Protein AF-A0A062X539-F1 (afdb_monomer)

Secondary structure (DSSP, 8-state):
-GGGT--SGGGHHHHHHHTT----HHHHHHHHHS--S---HHHHHHHHHHHT--GGGT-----SPPPPP------------

Radius of gyration: 18.15 Å; Cα contacts (8 Å, |Δi|>4): 47; chains: 1; bounding box: 58×37×23 Å

Solvent-accessible surface area (backbone atoms only — not comparable to full-atom values): 5512 Å² total; per-residue (Å²): 90,67,94,72,75,42,88,50,72,68,67,47,43,64,62,31,39,77,71,72,42,82,61,54,66,68,57,49,44,46,56,72,78,46,87,60,96,74,79,56,68,68,54,51,52,47,47,22,62,78,66,70,47,58,65,71,80,79,46,78,89,76,93,64,83,79,78,76,75,83,81,81,79,72,84,73,87,88,76,89,132

Sequence (81 aa):
MAERGLFATTALVPLLAERGVRLSREQVYRLVTGIPERLSLATLAALCDILGCAPGDLVEPYWGRPRRADITAIPGPGVGS

Nearest PDB structures (foldseek):
  3r1f-assembly4_G  TM=7.370E-01  e=3.221E-01  Mycobacterium tuberculosis
  3r1f-assembly1_A  TM=7.495E-01  e=6.390E-01  Mycobacterium tuberculosis
  3r1f-assembly7_M  TM=7.398E-01  e=6.801E-01  Mycobacterium tuberculosis
  3r1f-assembly9_R  TM=7.563E-01  e=1.731E+00  Mycobacterium tuberculosis

Mean predicted aligned error: 10.7 Å

pLDDT: mean 78.98, std 14.66, range [47.47, 93.44]

Foldseek 3Di:
DVVLVCPDLQVVQVQLVVLVRHDDPVRSVCVPVHPDPDDDPSNLVSCCVSVVHDSCVVDPDDPDDDPDDCPPPPDDDDDDD

Structure (mmCIF, N/CA/C/O backbone):
data_AF-A0A062X539-F1
#
_entry.id   AF-A0A062X539-F1
#
loop_
_atom_site.group_PDB
_atom_site.id
_atom_site.type_symbol
_atom_site.label_atom_id
_atom_site.label_alt_id
_atom_site.label_comp_id
_atom_site.label_asym_id
_atom_site.label_entity_id
_atom_site.label_seq_id
_atom_site.pdbx_PDB_ins_code
_atom_site.Cartn_x
_atom_site.Cartn_y
_atom_site.Cartn_z
_atom_site.occupancy
_atom_site.B_iso_or_equiv
_atom_site.auth_seq_id
_atom_site.auth_comp_id
_atom_site.auth_asym_id
_atom_site.auth_atom_id
_atom_site.pdbx_PDB_model_num
ATOM 1 N N . MET A 1 1 ? -5.755 5.325 -7.853 1.00 63.62 1 MET A N 1
ATOM 2 C CA . MET A 1 1 ? -6.273 6.050 -6.660 1.00 63.62 1 MET A CA 1
ATOM 3 C C . MET A 1 1 ? -7.546 6.821 -7.000 1.00 63.62 1 MET A C 1
ATOM 5 O O . MET A 1 1 ? -8.608 6.381 -6.581 1.00 63.62 1 MET A O 1
ATOM 9 N N . ALA A 1 2 ? -7.483 7.873 -7.827 1.00 65.12 2 ALA A N 1
ATOM 10 C CA . ALA A 1 2 ? -8.676 8.618 -8.256 1.00 65.12 2 ALA A CA 1
ATOM 11 C C . ALA A 1 2 ? -9.704 7.741 -9.000 1.00 65.12 2 ALA A C 1
ATOM 13 O O . ALA A 1 2 ? -10.891 7.793 -8.701 1.00 65.12 2 ALA A O 1
ATOM 14 N N . GLU A 1 3 ? -9.236 6.840 -9.867 1.00 64.44 3 GLU A N 1
ATOM 15 C CA . GLU A 1 3 ? -10.076 5.858 -10.581 1.00 64.44 3 GLU A CA 1
ATOM 16 C C . GLU A 1 3 ? -10.813 4.871 -9.661 1.00 64.44 3 GLU A C 1
ATOM 18 O O . GLU A 1 3 ? -11.729 4.182 -10.090 1.00 64.44 3 GLU A O 1
ATOM 23 N N . ARG A 1 4 ? -10.434 4.810 -8.380 1.00 64.19 4 ARG A N 1
ATOM 24 C CA . ARG A 1 4 ? -11.062 3.963 -7.358 1.00 64.19 4 ARG A CA 1
ATOM 25 C C . ARG A 1 4 ? -11.804 4.763 -6.290 1.00 64.19 4 ARG A C 1
ATOM 27 O O . ARG A 1 4 ? -12.076 4.241 -5.216 1.00 64.19 4 ARG A O 1
ATOM 34 N N . GLY A 1 5 ? -12.088 6.040 -6.555 1.00 64.38 5 GLY A N 1
ATOM 35 C CA . GLY A 1 5 ? -12.770 6.930 -5.611 1.00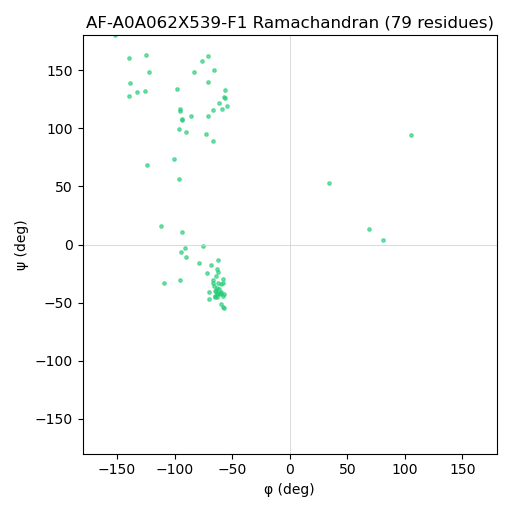 64.38 5 GLY A CA 1
ATOM 36 C C . GLY A 1 5 ? -11.935 7.297 -4.377 1.00 64.38 5 GLY A C 1
ATOM 37 O O . GLY A 1 5 ? -12.470 7.834 -3.410 1.00 64.38 5 GLY A O 1
ATOM 38 N N . LEU A 1 6 ? -10.624 7.020 -4.389 1.00 76.81 6 LEU A N 1
ATOM 39 C CA . LEU A 1 6 ? -9.707 7.404 -3.317 1.00 76.81 6 LEU A CA 1
ATOM 40 C C . LEU A 1 6 ? -9.138 8.792 -3.616 1.00 76.81 6 LEU A C 1
ATOM 42 O O . LEU A 1 6 ? -8.170 8.936 -4.364 1.00 76.81 6 LEU A O 1
ATOM 46 N N . PHE A 1 7 ? -9.750 9.810 -3.012 1.00 73.50 7 PHE A N 1
ATOM 47 C CA . PHE A 1 7 ? -9.351 11.217 -3.157 1.00 73.50 7 PHE A CA 1
ATOM 48 C C . PHE A 1 7 ? -8.314 11.671 -2.122 1.00 73.50 7 PHE A C 1
ATOM 50 O O . PHE A 1 7 ? -7.738 12.747 -2.254 1.00 73.50 7 PHE A O 1
ATOM 57 N N . ALA A 1 8 ? -8.059 10.855 -1.097 1.00 78.00 8 ALA A N 1
ATOM 58 C CA . ALA A 1 8 ? -7.069 11.131 -0.064 1.00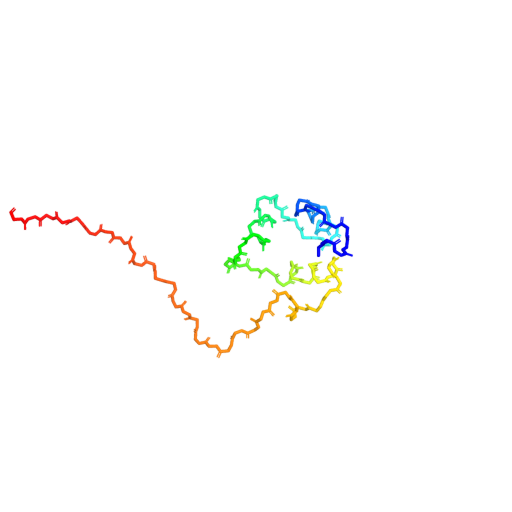 78.00 8 ALA A CA 1
ATOM 59 C C . ALA A 1 8 ? -6.293 9.862 0.298 1.00 78.00 8 ALA A C 1
ATOM 61 O O . ALA A 1 8 ? -6.869 8.788 0.465 1.00 78.00 8 ALA A O 1
ATOM 62 N N . THR A 1 9 ? -4.980 9.994 0.486 1.00 80.75 9 THR A N 1
ATOM 63 C CA . THR A 1 9 ? -4.100 8.884 0.890 1.00 80.75 9 THR A CA 1
ATOM 64 C C . THR A 1 9 ? -4.439 8.347 2.277 1.00 80.75 9 THR A C 1
ATOM 66 O O . THR A 1 9 ? -4.277 7.160 2.541 1.00 80.75 9 THR A O 1
ATOM 69 N N . THR A 1 10 ? -5.003 9.184 3.148 1.00 81.50 10 THR A N 1
ATOM 70 C CA . THR A 1 10 ? -5.491 8.793 4.477 1.00 81.50 10 THR A CA 1
ATOM 71 C C . THR A 1 10 ? -6.625 7.768 4.428 1.00 81.50 10 THR A C 1
ATOM 73 O O . THR A 1 10 ? -6.777 7.009 5.385 1.00 81.50 10 THR A O 1
ATOM 76 N N . ALA A 1 11 ? -7.372 7.679 3.321 1.00 86.44 11 ALA A N 1
ATOM 77 C CA . ALA A 1 11 ? -8.408 6.664 3.133 1.00 86.44 11 ALA A CA 1
ATOM 78 C C . ALA A 1 11 ? -7.835 5.240 2.998 1.00 86.44 11 ALA A C 1
ATOM 80 O O . ALA A 1 11 ? -8.556 4.272 3.219 1.00 86.44 11 ALA A O 1
ATOM 81 N N . LEU A 1 12 ? -6.535 5.089 2.709 1.00 88.81 12 LEU A N 1
ATOM 82 C CA . LEU A 1 12 ? -5.877 3.779 2.674 1.00 88.81 12 LEU A CA 1
ATOM 83 C C . LEU A 1 12 ? -5.687 3.167 4.066 1.00 88.81 12 LEU A C 1
ATOM 85 O O . LEU A 1 12 ? -5.588 1.951 4.175 1.00 88.81 12 LEU A O 1
ATOM 89 N N . VAL A 1 13 ? -5.636 3.974 5.130 1.00 91.56 13 VAL A N 1
ATOM 90 C CA . VAL A 1 13 ? -5.369 3.487 6.496 1.00 91.56 13 VAL A CA 1
ATOM 91 C C . VAL A 1 13 ? -6.375 2.416 6.946 1.00 91.56 13 VAL A C 1
ATOM 93 O O . VAL A 1 13 ? -5.928 1.330 7.322 1.00 91.56 13 VAL A O 1
ATOM 96 N N . PRO A 1 14 ? -7.705 2.652 6.910 1.00 91.75 14 PRO A N 1
ATOM 97 C CA . PRO A 1 14 ? -8.669 1.615 7.282 1.00 91.75 14 PRO A CA 1
ATOM 98 C C . PRO A 1 14 ? -8.624 0.401 6.338 1.00 91.75 14 PRO A C 1
ATOM 100 O O . PRO A 1 14 ? -8.648 -0.730 6.812 1.00 91.75 14 PRO A O 1
ATOM 103 N N . LEU A 1 15 ? -8.449 0.614 5.030 1.00 91.00 15 LEU A N 1
ATOM 104 C CA . LEU A 1 15 ? -8.419 -0.459 4.023 1.00 91.00 15 LEU A CA 1
ATOM 105 C C . LEU A 1 15 ? -7.211 -1.397 4.173 1.00 91.00 15 LEU A C 1
ATOM 107 O O . LEU A 1 15 ? -7.305 -2.603 3.929 1.00 91.00 15 LEU A O 1
ATOM 1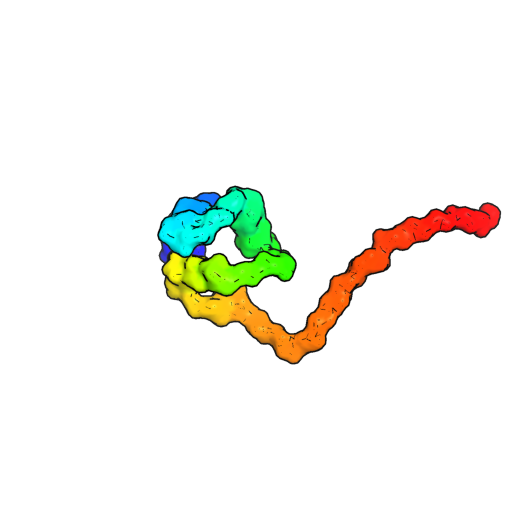11 N N . LEU A 1 16 ? -6.065 -0.846 4.572 1.00 91.88 16 LEU A N 1
ATOM 112 C CA . LEU A 1 16 ? -4.867 -1.611 4.905 1.00 91.88 16 LEU A CA 1
ATOM 113 C C . LEU A 1 16 ? -5.064 -2.382 6.214 1.00 91.88 16 LEU A C 1
ATOM 115 O O . LEU A 1 16 ? -4.695 -3.554 6.295 1.00 91.88 16 LEU A O 1
ATOM 119 N N . ALA A 1 17 ? -5.695 -1.761 7.215 1.00 93.00 17 ALA A N 1
ATOM 120 C CA . ALA A 1 17 ? -5.960 -2.399 8.501 1.00 93.00 17 ALA A CA 1
ATOM 121 C C . ALA A 1 17 ? -6.902 -3.611 8.375 1.00 93.00 17 ALA A C 1
ATOM 123 O O . ALA A 1 17 ? -6.665 -4.619 9.039 1.00 93.00 17 ALA A O 1
ATOM 124 N N . GLU A 1 18 ? -7.905 -3.551 7.492 1.00 93.44 18 GLU A N 1
ATOM 125 C CA . GLU A 1 18 ? -8.787 -4.684 7.149 1.00 93.44 18 GLU A CA 1
ATOM 126 C C . GLU A 1 18 ? -8.018 -5.896 6.605 1.00 93.44 18 GLU A C 1
ATOM 128 O O . GLU A 1 18 ? -8.410 -7.038 6.826 1.00 93.44 18 GLU A O 1
ATOM 133 N N . ARG A 1 19 ? -6.878 -5.658 5.947 1.00 93.19 19 ARG A N 1
ATOM 134 C CA . ARG A 1 19 ? -5.981 -6.693 5.403 1.00 93.19 19 ARG A CA 1
ATOM 135 C C . ARG A 1 19 ? -4.860 -7.083 6.371 1.00 93.19 19 ARG A C 1
ATOM 137 O O . ARG A 1 19 ? -3.911 -7.758 5.985 1.00 93.19 19 ARG A O 1
ATOM 144 N N . GLY A 1 20 ? -4.940 -6.636 7.626 1.00 91.94 20 GLY A N 1
ATOM 145 C CA . GLY A 1 20 ? -3.944 -6.907 8.665 1.00 91.94 20 GLY A CA 1
ATOM 146 C C . GLY A 1 20 ? -2.707 -6.003 8.621 1.00 91.94 20 GLY A C 1
ATOM 147 O O . GLY A 1 20 ? -1.800 -6.173 9.434 1.00 91.94 20 GLY A O 1
ATOM 148 N N . VAL A 1 21 ? -2.661 -5.010 7.726 1.00 93.19 21 VAL A N 1
ATOM 149 C CA . VAL A 1 21 ? -1.546 -4.064 7.600 1.00 93.19 21 VAL A CA 1
ATOM 150 C C . VAL A 1 21 ? -1.869 -2.791 8.382 1.00 93.19 21 VAL A C 1
ATOM 152 O O . VAL A 1 21 ? -2.583 -1.907 7.919 1.00 93.19 21 VAL A O 1
ATOM 155 N N . ARG A 1 22 ? -1.329 -2.677 9.598 1.00 93.19 22 ARG A N 1
ATOM 156 C CA . ARG A 1 22 ? -1.516 -1.490 10.445 1.00 93.19 22 ARG A CA 1
ATOM 157 C C . ARG A 1 22 ? -0.376 -0.500 10.239 1.00 93.19 22 ARG A C 1
ATOM 159 O O . ARG A 1 22 ? 0.739 -0.740 10.691 1.00 93.19 22 ARG A O 1
ATOM 166 N N . LEU A 1 23 ? -0.673 0.615 9.580 1.00 89.62 23 LEU A N 1
ATOM 167 C CA . LEU A 1 23 ? 0.249 1.735 9.386 1.00 89.62 23 LEU A CA 1
ATOM 168 C C . LEU A 1 23 ? -0.352 3.022 9.962 1.00 89.62 23 LEU A C 1
ATOM 170 O O . LEU A 1 23 ? -1.569 3.212 9.940 1.00 89.62 23 LEU A O 1
ATOM 174 N N . SER A 1 24 ? 0.498 3.918 10.464 1.00 91.00 24 SER A N 1
ATOM 175 C CA . SER A 1 24 ? 0.092 5.275 10.840 1.00 91.00 24 SER A CA 1
ATOM 176 C C . SER A 1 24 ? -0.215 6.125 9.601 1.00 91.00 24 SER A C 1
ATOM 178 O O . SER A 1 24 ? 0.216 5.808 8.488 1.00 91.00 24 SER A O 1
ATOM 180 N N . ARG A 1 25 ? -0.927 7.246 9.783 1.00 88.94 25 ARG A N 1
ATOM 181 C CA . ARG A 1 25 ? -1.203 8.188 8.683 1.00 88.94 25 ARG A CA 1
ATOM 182 C C . ARG A 1 25 ? 0.084 8.706 8.048 1.00 88.94 25 ARG A C 1
ATOM 184 O O . ARG A 1 25 ? 0.183 8.691 6.828 1.00 88.94 25 ARG A O 1
ATOM 191 N N . GLU A 1 26 ? 1.080 9.089 8.844 1.00 90.31 26 GLU A N 1
ATOM 192 C CA . GLU A 1 26 ? 2.389 9.534 8.354 1.00 90.31 26 GLU A CA 1
ATOM 193 C C . GLU A 1 26 ? 3.121 8.438 7.572 1.00 90.31 26 GLU A C 1
ATOM 195 O O . GLU A 1 26 ? 3.763 8.727 6.563 1.00 90.31 26 GLU A O 1
ATOM 200 N N . GLN A 1 27 ? 3.035 7.174 8.004 1.00 90.00 27 GLN A N 1
ATOM 201 C CA . GLN A 1 27 ? 3.641 6.056 7.275 1.00 90.00 27 GLN A CA 1
ATOM 202 C C . GLN A 1 27 ? 2.989 5.865 5.905 1.00 90.00 27 GLN A C 1
ATOM 204 O O . GLN A 1 27 ? 3.702 5.735 4.913 1.00 90.00 27 GLN A O 1
ATOM 209 N N . VAL A 1 28 ? 1.656 5.900 5.846 1.00 90.31 28 VAL A N 1
ATOM 210 C CA . VAL A 1 28 ? 0.910 5.832 4.582 1.00 90.31 28 VAL A CA 1
ATOM 211 C C . VAL A 1 28 ? 1.218 7.038 3.699 1.00 90.31 28 VAL A C 1
ATOM 213 O O . VAL A 1 28 ? 1.456 6.874 2.508 1.00 90.31 28 VAL A O 1
ATOM 216 N N . TYR A 1 29 ? 1.276 8.240 4.272 1.00 88.88 29 TYR A N 1
ATOM 217 C CA . TYR A 1 29 ? 1.625 9.452 3.540 1.00 88.88 29 TYR A CA 1
ATOM 218 C C . TYR A 1 29 ? 3.005 9.322 2.886 1.00 88.88 29 TYR A C 1
ATOM 220 O O . TYR A 1 29 ? 3.100 9.431 1.669 1.00 88.88 29 TYR A O 1
ATOM 228 N N . ARG A 1 30 ? 4.051 8.976 3.655 1.00 87.81 30 ARG A N 1
ATOM 229 C CA . ARG A 1 30 ? 5.414 8.794 3.117 1.00 87.81 30 ARG A CA 1
ATOM 230 C C . ARG A 1 30 ? 5.499 7.716 2.041 1.00 87.81 30 ARG A C 1
ATOM 232 O O . ARG A 1 30 ? 6.296 7.861 1.123 1.00 87.81 30 ARG A O 1
ATOM 239 N N . LEU A 1 31 ? 4.700 6.656 2.163 1.00 88.19 31 LEU A N 1
ATOM 240 C CA . LEU A 1 31 ? 4.647 5.577 1.180 1.00 88.19 31 LEU A CA 1
ATOM 241 C C . LEU A 1 31 ? 4.079 6.045 -0.164 1.00 88.19 31 LEU A C 1
ATOM 243 O O . LEU A 1 31 ? 4.495 5.537 -1.197 1.00 88.19 31 LEU A O 1
ATOM 247 N N . VAL A 1 32 ? 3.135 6.991 -0.158 1.00 85.19 32 VAL A N 1
ATOM 248 C CA . VAL A 1 32 ? 2.472 7.461 -1.383 1.00 85.19 32 VAL A CA 1
ATOM 249 C C . VAL A 1 32 ? 3.125 8.720 -1.962 1.00 85.19 32 VAL A C 1
ATOM 251 O O . VAL A 1 32 ? 3.096 8.913 -3.173 1.00 85.19 32 VAL A O 1
ATOM 254 N N . THR A 1 33 ? 3.712 9.590 -1.135 1.00 86.19 33 THR A N 1
ATOM 255 C CA . THR A 1 33 ? 4.299 10.862 -1.599 1.00 86.19 33 THR A CA 1
ATOM 256 C C . THR A 1 33 ? 5.793 10.799 -1.904 1.00 86.19 33 THR A C 1
ATOM 258 O O . THR A 1 33 ? 6.351 11.790 -2.367 1.00 86.19 33 THR A O 1
ATOM 261 N N . GLY A 1 34 ? 6.470 9.690 -1.610 1.00 82.81 34 GLY A N 1
ATOM 262 C CA . GLY A 1 34 ? 7.908 9.540 -1.826 1.00 82.81 34 GLY A CA 1
ATOM 263 C C . GLY A 1 34 ? 8.311 8.090 -2.066 1.00 82.81 34 GLY A C 1
ATOM 264 O O . GLY A 1 34 ? 7.471 7.197 -2.058 1.00 82.81 34 GLY A O 1
ATOM 265 N N . ILE A 1 35 ? 9.610 7.857 -2.275 1.00 82.12 35 ILE A N 1
ATOM 266 C CA . ILE A 1 35 ? 10.166 6.506 -2.411 1.00 82.12 35 ILE A CA 1
ATOM 267 C C . ILE A 1 35 ? 10.470 5.976 -1.001 1.00 82.12 35 ILE A C 1
ATOM 269 O O . ILE A 1 35 ? 11.372 6.504 -0.344 1.00 82.12 35 ILE A O 1
ATOM 273 N N . PRO A 1 36 ? 9.738 4.968 -0.494 1.00 82.19 36 PRO A N 1
ATOM 274 C CA . PRO A 1 36 ? 10.015 4.409 0.821 1.00 82.19 36 PRO A CA 1
ATOM 275 C C . PRO A 1 36 ? 11.319 3.601 0.803 1.00 82.19 36 PRO A C 1
ATOM 277 O O . PRO A 1 36 ? 11.568 2.825 -0.115 1.00 82.19 36 PRO A O 1
ATOM 280 N N . GLU A 1 37 ? 12.129 3.712 1.859 1.00 82.19 37 GLU A N 1
ATOM 281 C CA . GLU A 1 37 ? 13.347 2.895 2.004 1.00 82.19 37 GLU A CA 1
ATOM 282 C C . GLU A 1 37 ? 13.042 1.406 2.205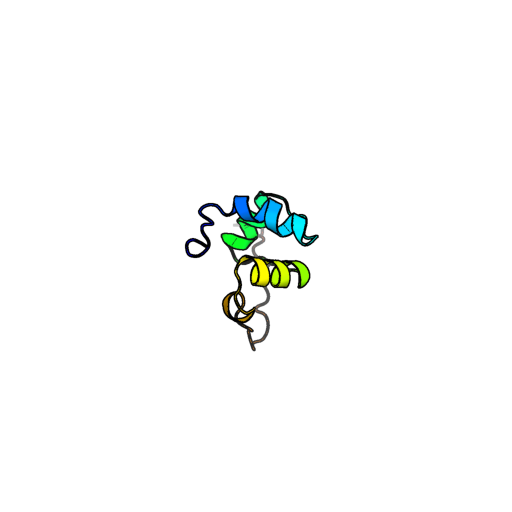 1.00 82.19 37 GLU A C 1
ATOM 284 O O . GLU A 1 37 ? 13.841 0.535 1.861 1.00 82.19 37 GLU A O 1
ATOM 289 N N . ARG A 1 38 ? 11.900 1.109 2.831 1.00 79.88 38 ARG A N 1
ATOM 290 C CA . ARG A 1 38 ? 11.472 -0.247 3.168 1.00 79.88 38 ARG A CA 1
ATOM 291 C C . ARG A 1 38 ? 9.983 -0.389 2.910 1.00 79.88 38 ARG A C 1
ATOM 293 O O . ARG A 1 38 ? 9.177 0.373 3.439 1.00 79.88 38 ARG A O 1
ATOM 300 N N . LEU A 1 39 ? 9.640 -1.418 2.151 1.00 87.81 39 LEU A N 1
ATOM 301 C CA . LEU A 1 39 ? 8.277 -1.848 1.882 1.00 87.81 39 LEU A CA 1
ATOM 302 C C . LEU A 1 39 ? 8.171 -3.328 2.254 1.00 87.81 39 LEU A C 1
ATOM 304 O O . LEU A 1 39 ? 9.026 -4.124 1.867 1.00 87.81 39 LEU A O 1
ATOM 308 N N . SER A 1 40 ? 7.140 -3.706 3.011 1.00 90.50 40 SER A N 1
ATOM 309 C CA . SER A 1 40 ? 6.861 -5.122 3.268 1.00 90.50 40 SER A CA 1
ATOM 310 C C . SER A 1 40 ? 6.056 -5.727 2.115 1.00 90.50 40 SER A C 1
ATOM 312 O O . SER A 1 40 ? 5.217 -5.047 1.520 1.00 90.50 40 SER A O 1
ATOM 314 N N . LEU A 1 41 ? 6.252 -7.019 1.832 1.00 91.75 41 LEU A N 1
ATOM 315 C CA . LEU A 1 41 ? 5.452 -7.722 0.821 1.00 91.75 41 LEU A CA 1
ATOM 316 C C . LEU A 1 41 ? 3.959 -7.760 1.178 1.00 91.75 41 LEU A C 1
ATOM 318 O O . LEU A 1 41 ? 3.126 -7.658 0.284 1.00 91.75 41 LEU A O 1
ATOM 322 N N . ALA A 1 42 ? 3.610 -7.837 2.467 1.00 92.31 42 ALA A N 1
ATOM 323 C CA . ALA A 1 42 ? 2.218 -7.772 2.913 1.00 92.31 42 ALA A CA 1
ATOM 324 C C . ALA A 1 42 ? 1.576 -6.414 2.579 1.00 92.31 42 ALA A C 1
ATOM 326 O O . ALA A 1 42 ? 0.451 -6.361 2.089 1.00 92.31 42 ALA A O 1
ATOM 327 N N . THR A 1 43 ? 2.312 -5.315 2.781 1.00 92.44 43 THR A N 1
ATOM 328 C CA . THR A 1 43 ? 1.871 -3.971 2.382 1.00 92.44 43 THR A CA 1
ATOM 329 C C . THR A 1 43 ? 1.703 -3.871 0.870 1.00 92.44 43 THR A C 1
ATOM 331 O O . THR A 1 43 ? 0.686 -3.355 0.422 1.00 92.44 43 THR A O 1
ATOM 334 N N . LEU A 1 44 ? 2.663 -4.383 0.090 1.00 92.75 44 LEU A N 1
ATOM 335 C CA . LEU A 1 44 ? 2.573 -4.381 -1.372 1.00 92.75 44 LEU A CA 1
ATOM 336 C C . LEU A 1 44 ? 1.335 -5.144 -1.852 1.00 92.75 44 LEU A C 1
ATOM 338 O O . LEU A 1 44 ? 0.541 -4.593 -2.601 1.00 92.75 44 LEU A O 1
ATOM 342 N N . ALA A 1 45 ? 1.133 -6.374 -1.373 1.00 93.19 45 ALA A N 1
ATOM 343 C CA . ALA A 1 45 ? -0.016 -7.194 -1.744 1.00 93.19 45 ALA A CA 1
ATOM 344 C C . ALA A 1 45 ? -1.349 -6.529 -1.365 1.00 93.19 45 ALA A C 1
ATOM 346 O O . ALA A 1 45 ? -2.283 -6.525 -2.162 1.00 93.19 45 ALA A O 1
ATOM 347 N N . ALA A 1 46 ? -1.427 -5.914 -0.180 1.00 93.38 46 ALA A N 1
ATOM 348 C CA . ALA A 1 46 ? -2.618 -5.188 0.245 1.00 93.38 46 ALA A CA 1
ATOM 349 C C . ALA A 1 46 ? -2.896 -3.967 -0.643 1.00 93.38 46 ALA A C 1
ATOM 351 O O . ALA A 1 46 ? -4.047 -3.719 -0.989 1.00 93.38 46 ALA A O 1
ATOM 352 N N . LEU A 1 47 ? -1.860 -3.224 -1.045 1.00 91.06 47 LEU A N 1
ATOM 353 C CA . LEU A 1 47 ? -2.002 -2.113 -1.986 1.00 91.06 47 LEU A CA 1
ATOM 354 C C . LEU A 1 47 ? -2.450 -2.603 -3.361 1.00 91.06 47 LEU A C 1
ATOM 356 O O . LEU A 1 47 ? -3.377 -2.020 -3.909 1.00 91.06 47 LEU A O 1
ATOM 360 N N . CYS A 1 48 ? -1.862 -3.684 -3.879 1.00 92.31 48 CYS A N 1
ATOM 361 C CA . CYS A 1 48 ? -2.296 -4.306 -5.129 1.00 92.31 48 CYS A CA 1
ATOM 362 C C . CYS A 1 48 ? -3.772 -4.706 -5.077 1.00 92.31 48 CYS A C 1
ATOM 364 O O . CYS A 1 48 ? -4.486 -4.459 -6.034 1.00 92.31 48 CYS A O 1
ATOM 366 N N . ASP A 1 49 ? -4.251 -5.272 -3.968 1.00 92.00 49 ASP A N 1
ATOM 367 C CA . ASP A 1 49 ? -5.655 -5.668 -3.815 1.00 92.00 49 ASP A CA 1
ATOM 368 C C . ASP A 1 49 ? -6.596 -4.450 -3.714 1.00 92.00 49 ASP A C 1
ATOM 370 O O . ASP A 1 49 ? -7.587 -4.347 -4.440 1.00 92.00 49 ASP A O 1
ATOM 374 N N . ILE A 1 50 ? -6.246 -3.454 -2.889 1.00 90.88 50 ILE A N 1
ATOM 375 C CA . ILE A 1 50 ? -7.013 -2.201 -2.747 1.00 90.88 50 ILE A CA 1
ATOM 376 C C . ILE A 1 50 ? -7.085 -1.447 -4.080 1.00 90.88 50 ILE A C 1
ATOM 378 O O . ILE A 1 50 ? -8.132 -0.912 -4.457 1.00 90.88 50 ILE A O 1
ATOM 382 N N . LEU A 1 51 ? -5.966 -1.399 -4.800 1.00 88.50 51 LEU A N 1
ATOM 383 C CA . LEU A 1 51 ? -5.819 -0.695 -6.068 1.00 88.50 51 LEU A CA 1
ATOM 384 C C . LEU A 1 51 ? -6.136 -1.577 -7.283 1.00 88.50 51 LEU A C 1
ATOM 386 O O . LEU A 1 51 ? -6.161 -1.060 -8.398 1.00 88.50 51 LEU A O 1
ATOM 390 N N . GLY A 1 52 ? -6.446 -2.862 -7.057 1.00 88.94 52 GLY A N 1
ATOM 391 C CA . GLY A 1 52 ? -6.640 -3.929 -8.049 1.00 88.94 52 GLY A CA 1
ATOM 392 C C . GLY A 1 52 ? -5.736 -3.794 -9.262 1.00 88.94 52 GLY A C 1
ATOM 393 O O . GLY A 1 52 ? -6.219 -3.760 -10.391 1.00 88.94 52 GLY A O 1
ATOM 394 N N . CYS A 1 53 ? -4.444 -3.676 -8.988 1.00 90.00 53 CYS A N 1
ATOM 395 C CA . CYS A 1 53 ? -3.380 -3.591 -9.971 1.00 90.00 53 CYS A CA 1
ATOM 396 C C . CYS A 1 53 ? -2.349 -4.690 -9.697 1.00 90.00 53 CYS A C 1
ATOM 398 O O . CYS A 1 53 ? -2.315 -5.290 -8.617 1.00 90.00 53 CYS A O 1
ATOM 400 N N . ALA A 1 54 ? -1.506 -4.974 -10.682 1.00 89.81 54 ALA A N 1
ATOM 401 C CA . ALA A 1 54 ? -0.393 -5.888 -10.516 1.00 89.81 54 ALA A CA 1
ATOM 402 C C . ALA A 1 54 ? 0.741 -5.203 -9.728 1.00 89.81 54 ALA A C 1
ATOM 404 O O . ALA A 1 54 ? 0.849 -3.975 -9.720 1.00 89.81 54 ALA A O 1
ATOM 405 N N . PRO A 1 55 ? 1.641 -5.967 -9.081 1.00 89.19 55 PRO A N 1
ATOM 406 C CA . PRO A 1 55 ? 2.806 -5.387 -8.414 1.00 89.19 55 PRO A CA 1
ATOM 407 C C . PRO A 1 55 ? 3.690 -4.580 -9.374 1.00 89.19 55 PRO A C 1
ATOM 409 O O . PRO A 1 55 ? 4.227 -3.562 -8.959 1.00 89.19 55 PRO A O 1
ATOM 412 N N . GLY A 1 56 ? 3.785 -4.974 -10.649 1.00 88.25 56 GLY A N 1
ATOM 413 C CA . GLY A 1 56 ? 4.522 -4.221 -11.674 1.00 88.25 56 GLY A CA 1
ATOM 414 C C . GLY A 1 56 ? 3.954 -2.827 -11.962 1.00 88.25 56 GLY A C 1
ATOM 415 O O . GLY A 1 56 ? 4.687 -1.958 -12.412 1.00 88.25 56 GLY A O 1
ATOM 416 N N . ASP A 1 57 ? 2.683 -2.578 -11.634 1.00 87.12 57 ASP A N 1
ATOM 417 C CA . ASP A 1 57 ? 2.076 -1.248 -11.768 1.00 87.12 57 ASP A CA 1
ATOM 418 C C . ASP A 1 57 ? 2.475 -0.311 -10.609 1.00 87.12 57 ASP A C 1
ATOM 420 O O . ASP A 1 57 ? 2.286 0.902 -10.687 1.00 87.12 57 ASP A O 1
ATOM 424 N N . LEU A 1 58 ? 3.006 -0.869 -9.510 1.00 85.50 58 LEU A N 1
ATOM 425 C CA . LEU A 1 58 ? 3.417 -0.137 -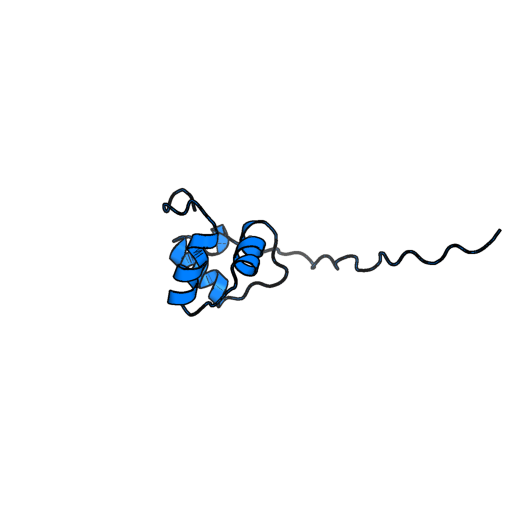8.305 1.00 85.50 58 LEU A CA 1
ATOM 426 C C . LEU A 1 58 ? 4.934 -0.074 -8.128 1.00 85.50 58 LEU A C 1
ATOM 428 O O . LEU A 1 58 ? 5.444 0.893 -7.561 1.00 85.50 58 LEU A O 1
ATOM 432 N N . VAL A 1 59 ? 5.650 -1.119 -8.544 1.00 85.38 59 VAL A N 1
ATOM 433 C CA . VAL A 1 59 ? 7.099 -1.234 -8.391 1.00 85.38 59 VAL A CA 1
ATOM 434 C C . VAL A 1 59 ? 7.742 -1.671 -9.699 1.00 85.38 59 VAL A C 1
ATOM 436 O O . VAL A 1 59 ? 7.350 -2.670 -10.294 1.00 85.38 59 VAL A O 1
ATOM 439 N N . GLU A 1 60 ? 8.791 -0.957 -10.099 1.00 84.19 60 GLU A N 1
ATOM 440 C CA . GLU A 1 60 ? 9.624 -1.340 -11.235 1.00 84.19 60 GLU A CA 1
ATOM 441 C C . GLU A 1 60 ? 10.839 -2.131 -10.716 1.00 8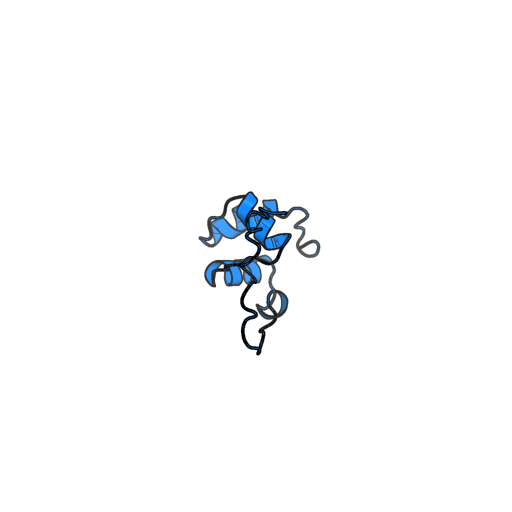4.19 60 GLU A C 1
ATOM 443 O O . GLU A 1 60 ? 11.651 -1.578 -9.959 1.00 84.19 60 GLU A O 1
ATOM 448 N N . PRO A 1 61 ? 10.982 -3.426 -11.052 1.00 80.06 61 PRO A N 1
ATOM 449 C CA . PRO A 1 61 ? 12.151 -4.204 -10.664 1.00 80.06 61 PRO A CA 1
ATOM 450 C C . PRO A 1 61 ? 13.421 -3.604 -11.278 1.00 80.06 61 PRO A C 1
ATOM 452 O O . PRO A 1 61 ? 13.571 -3.489 -12.489 1.00 80.06 61 PRO A O 1
ATOM 455 N N . TYR A 1 62 ? 14.374 -3.232 -10.426 1.00 74.94 62 TYR A N 1
ATOM 456 C CA . TYR A 1 62 ? 15.652 -2.686 -10.870 1.00 74.94 62 TYR A CA 1
ATOM 457 C C . TYR A 1 62 ? 16.718 -3.785 -10.959 1.00 74.94 62 TYR A C 1
ATOM 459 O O . TYR A 1 62 ? 17.121 -4.356 -9.946 1.00 74.94 62 TYR A O 1
ATOM 467 N N . TRP A 1 63 ? 17.232 -4.042 -12.164 1.00 70.50 63 TRP A N 1
ATOM 468 C CA . TRP A 1 63 ? 18.347 -4.969 -12.415 1.00 70.50 63 TRP A CA 1
ATOM 469 C C . TRP A 1 63 ? 19.700 -4.247 -12.493 1.00 70.50 63 TRP A C 1
ATOM 471 O O . TRP A 1 63 ? 20.429 -4.354 -13.477 1.00 70.50 63 TRP A O 1
ATOM 481 N N . GLY A 1 64 ? 20.062 -3.498 -11.453 1.00 67.25 64 GLY A N 1
ATOM 482 C CA . GLY A 1 64 ? 21.377 -2.860 -11.344 1.00 67.25 64 GLY A CA 1
ATOM 483 C C . GLY A 1 64 ? 21.932 -2.935 -9.925 1.00 67.25 64 GLY A C 1
ATOM 484 O O . GLY A 1 64 ? 21.192 -3.154 -8.966 1.00 67.25 64 GLY A O 1
ATOM 485 N N . ARG A 1 65 ? 23.253 -2.755 -9.762 1.00 58.78 65 ARG A N 1
ATOM 486 C CA . ARG A 1 65 ? 23.859 -2.699 -8.420 1.00 58.78 65 ARG A CA 1
ATOM 487 C C . ARG A 1 65 ? 23.174 -1.587 -7.612 1.00 58.78 65 ARG A C 1
ATOM 489 O O . ARG A 1 65 ? 23.030 -0.486 -8.152 1.00 58.78 65 ARG A O 1
ATOM 496 N N . PRO A 1 66 ? 22.771 -1.834 -6.352 1.00 57.12 66 PRO A N 1
ATOM 497 C CA . PRO A 1 66 ? 22.189 -0.786 -5.527 1.00 57.12 66 PRO A CA 1
ATOM 498 C C . PRO A 1 66 ? 23.189 0.368 -5.447 1.00 57.12 66 PRO A C 1
ATOM 500 O O . PRO A 1 66 ? 24.357 0.157 -5.104 1.00 57.12 66 PRO A O 1
ATOM 503 N N . ARG A 1 67 ? 22.753 1.585 -5.797 1.00 57.88 67 ARG A N 1
ATOM 504 C CA . ARG A 1 67 ? 23.531 2.786 -5.480 1.00 57.88 67 ARG A CA 1
ATOM 505 C C . ARG A 1 67 ? 23.682 2.796 -3.964 1.00 57.88 67 ARG A C 1
ATOM 507 O O . ARG A 1 67 ? 22.682 2.839 -3.251 1.00 57.88 67 ARG A O 1
ATOM 514 N N . ARG A 1 68 ? 24.920 2.698 -3.468 1.00 58.75 68 ARG A N 1
ATOM 515 C CA . ARG A 1 68 ? 25.203 3.054 -2.075 1.00 58.75 68 ARG A CA 1
ATOM 516 C C . ARG A 1 68 ? 24.693 4.480 -1.905 1.00 58.75 68 ARG A C 1
ATOM 518 O O . ARG A 1 68 ? 25.134 5.356 -2.636 1.00 58.75 68 ARG A O 1
ATOM 525 N N . ALA A 1 6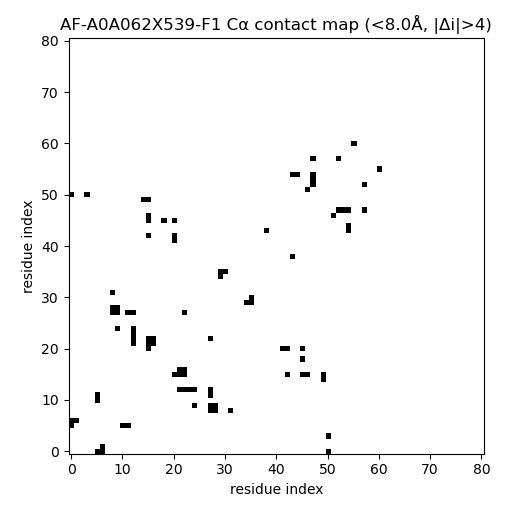9 ? 23.731 4.678 -1.011 1.00 57.75 69 ALA A N 1
ATOM 526 C CA . ALA A 1 69 ? 23.357 6.016 -0.594 1.00 57.75 69 ALA A CA 1
ATOM 527 C C . ALA A 1 69 ? 24.616 6.691 -0.036 1.00 57.75 69 ALA A C 1
ATOM 529 O O . ALA A 1 69 ? 25.303 6.110 0.811 1.00 57.75 69 ALA A O 1
ATOM 530 N N . ASP A 1 70 ? 24.940 7.875 -0.545 1.00 52.69 70 ASP A N 1
ATOM 531 C CA . ASP A 1 70 ? 26.042 8.695 -0.061 1.00 52.69 70 ASP A CA 1
ATOM 532 C C . ASP A 1 70 ? 25.715 9.162 1.366 1.00 52.69 70 ASP A C 1
ATOM 534 O O . ASP A 1 70 ? 25.098 10.198 1.587 1.00 52.69 70 ASP A O 1
ATOM 538 N N . ILE A 1 71 ? 26.101 8.360 2.362 1.00 53.16 71 ILE A N 1
ATOM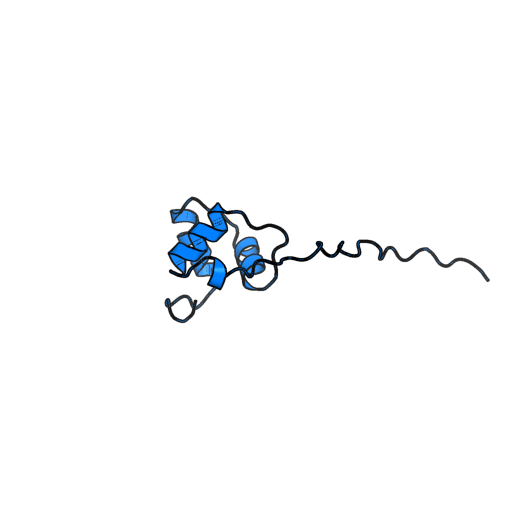 539 C CA . ILE A 1 71 ? 25.982 8.690 3.794 1.00 53.16 71 ILE A CA 1
ATOM 540 C C . ILE A 1 71 ? 27.067 9.708 4.222 1.00 53.16 71 ILE A C 1
ATOM 542 O O . ILE A 1 71 ? 27.099 10.167 5.360 1.00 53.16 71 ILE A O 1
ATOM 546 N N . THR A 1 72 ? 27.957 10.132 3.323 1.00 47.47 72 THR A N 1
ATOM 547 C CA . THR A 1 72 ? 29.068 11.034 3.650 1.00 47.47 72 THR A CA 1
ATOM 548 C C . THR A 1 72 ? 28.784 12.478 3.250 1.00 47.47 72 THR A C 1
ATOM 550 O O . THR A 1 72 ? 29.386 13.010 2.322 1.00 47.47 72 THR A O 1
ATOM 553 N N . ALA A 1 73 ? 27.920 13.142 4.009 1.00 55.50 73 ALA A N 1
ATOM 554 C CA . ALA A 1 73 ? 28.005 14.589 4.185 1.00 55.50 73 ALA A CA 1
ATOM 555 C C . ALA A 1 73 ? 28.093 14.898 5.684 1.00 55.50 73 ALA A C 1
ATOM 557 O O . ALA A 1 73 ? 27.165 15.423 6.291 1.00 55.50 73 ALA A O 1
ATOM 558 N N . ILE A 1 74 ? 29.226 14.533 6.291 1.00 56.62 74 ILE A N 1
ATOM 559 C CA . ILE A 1 74 ? 29.668 15.146 7.544 1.00 56.62 74 ILE A CA 1
ATOM 560 C C . ILE A 1 74 ? 30.605 16.283 7.116 1.00 56.62 74 ILE A C 1
ATOM 562 O O . ILE A 1 74 ? 31.694 15.985 6.621 1.00 56.62 74 ILE A O 1
ATOM 566 N N . PRO A 1 75 ? 30.222 17.567 7.222 1.00 52.12 75 PRO A N 1
ATOM 567 C CA . PRO A 1 75 ? 31.172 18.644 6.992 1.00 52.12 75 PRO A CA 1
ATOM 568 C C . PRO A 1 75 ? 32.211 18.594 8.119 1.00 52.12 75 PRO A C 1
ATOM 570 O O . PRO A 1 75 ? 31.877 18.740 9.295 1.00 52.12 75 PRO A O 1
ATOM 573 N N . GLY A 1 76 ? 33.469 18.316 7.770 1.00 53.84 76 GLY A N 1
ATOM 574 C CA . GLY A 1 76 ? 34.582 18.390 8.716 1.00 53.84 76 GLY A CA 1
ATOM 575 C C . GLY A 1 76 ? 34.815 19.837 9.175 1.00 53.84 76 GLY A C 1
ATOM 576 O O . GLY A 1 76 ? 34.537 20.765 8.411 1.00 53.84 76 GLY A O 1
ATOM 577 N N . PRO A 1 77 ? 35.319 20.065 10.401 1.00 57.25 77 PRO A N 1
ATOM 578 C CA . PRO A 1 77 ? 35.625 21.408 10.868 1.00 57.25 77 PRO A CA 1
ATOM 579 C C . PRO A 1 77 ? 36.854 21.929 10.114 1.00 57.25 77 PRO A C 1
ATOM 581 O O . PRO A 1 77 ? 37.967 21.440 10.299 1.00 57.25 77 PRO A O 1
ATOM 584 N N . GLY A 1 78 ? 36.650 22.917 9.244 1.00 51.62 78 GLY A N 1
ATOM 585 C CA . GLY A 1 78 ? 37.738 23.671 8.630 1.00 51.62 78 GLY A CA 1
ATOM 586 C C . GLY A 1 78 ? 38.370 24.602 9.660 1.00 51.62 78 GLY A C 1
ATOM 587 O O . GLY A 1 78 ? 37.878 25.704 9.881 1.00 51.62 78 GLY A O 1
ATOM 588 N N . VAL A 1 79 ? 39.445 24.146 10.298 1.00 56.22 79 VAL A N 1
ATOM 589 C CA . VAL A 1 79 ? 40.395 24.988 11.033 1.00 56.22 79 VAL A CA 1
ATOM 590 C C . VAL A 1 7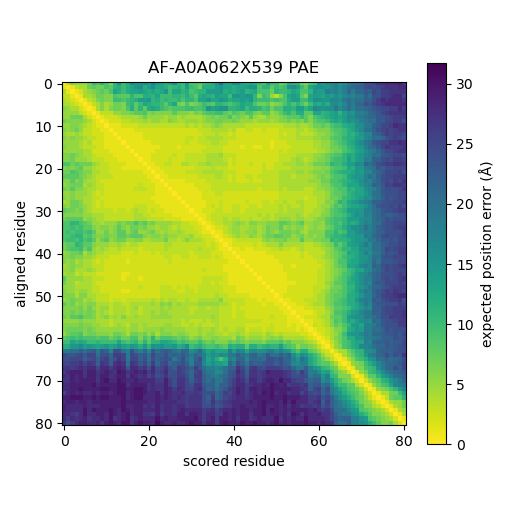9 ? 41.606 25.282 10.145 1.00 56.22 79 VAL A C 1
ATOM 592 O O . VAL A 1 79 ? 42.175 24.365 9.559 1.00 56.22 79 VAL A O 1
ATOM 595 N N . GLY A 1 80 ? 42.028 26.549 10.109 1.00 52.31 80 GLY A N 1
ATOM 596 C CA . GLY A 1 80 ? 43.427 26.920 9.882 1.00 52.31 80 GLY A CA 1
ATOM 597 C C . GLY A 1 80 ? 43.799 27.483 8.510 1.00 52.31 80 GLY A C 1
ATOM 598 O O . GLY A 1 80 ? 44.241 26.757 7.622 1.00 52.31 80 GLY A O 1
ATOM 599 N N . SER A 1 81 ? 43.789 28.809 8.400 1.00 50.59 81 SER A N 1
ATOM 600 C CA . SER A 1 81 ? 45.023 29.593 8.225 1.00 50.59 81 SER A CA 1
ATOM 601 C C . SER A 1 81 ? 44.842 30.944 8.902 1.00 50.59 81 SER A C 1
ATOM 603 O O . SER A 1 81 ? 43.725 31.493 8.786 1.00 50.59 81 SER A O 1
#